Protein AF-A0A060BV36-F1 (afdb_monomer_lite)

Foldseek 3Di:
DVCVVPPPNDDDDDCVVVVVLVVQCVLLVHDPPWDWDWDKDDDVVGIDTPFIDTNRDTSNVVSVVVVVD

Organism: NCBI:txid337219

pLDDT: mean 88.21, std 8.75, range [47.19, 95.31]

Radius of gyration: 14.81 Å; chains: 1; bounding box: 29×30×38 Å

Secondary structure (DSSP, 8-state):
-HHHHHGGG-----SHHHHHHHHHHHHTTPPTT--EEEEEEEETTEEEEEEEEETTEE-HHHHHHHT--

Sequence (69 aa):
AMRRVLGDRVVGICDTPIGLMRRAVAAAGATAGADVSFDYVGLNHLGWLRSVTVGGRDVLPDVLDSNAS

Structure (mmCIF, N/CA/C/O backbone):
data_AF-A0A060BV36-F1
#
_entry.id   AF-A0A060BV36-F1
#
loop_
_atom_site.group_PDB
_atom_site.id
_atom_site.type_symbol
_atom_site.label_atom_id
_atom_site.label_alt_id
_atom_site.label_comp_id
_atom_site.label_asym_id
_atom_site.label_entity_id
_atom_site.label_seq_id
_atom_site.pdbx_PDB_ins_code
_atom_site.Cartn_x
_atom_site.Cartn_y
_atom_site.Cartn_z
_atom_site.occupancy
_atom_site.B_iso_or_equiv
_atom_site.auth_seq_id
_atom_site.auth_comp_id
_atom_site.auth_asym_id
_atom_site.auth_atom_id
_atom_site.pdbx_PDB_model_num
ATOM 1 N N . ALA A 1 1 ? 13.242 -0.751 -18.651 1.00 70.19 1 ALA A N 1
ATOM 2 C CA . ALA A 1 1 ? 14.548 -1.075 -19.265 1.00 70.19 1 ALA A CA 1
ATOM 3 C C . ALA A 1 1 ? 15.005 -2.494 -18.910 1.00 70.19 1 ALA A C 1
ATOM 5 O O . ALA A 1 1 ? 14.969 -3.343 -19.786 1.00 70.19 1 ALA A O 1
ATOM 6 N N . MET A 1 2 ? 15.324 -2.802 -17.644 1.00 87.56 2 MET A N 1
ATOM 7 C CA . MET A 1 2 ? 15.890 -4.112 -17.263 1.00 87.56 2 MET A CA 1
ATOM 8 C C . MET A 1 2 ? 14.972 -5.321 -17.483 1.00 87.56 2 MET A C 1
ATOM 10 O O . MET A 1 2 ? 15.446 -6.356 -17.933 1.00 87.56 2 MET A O 1
ATOM 14 N N . ARG A 1 3 ? 13.656 -5.184 -17.264 1.00 88.38 3 ARG A N 1
ATOM 15 C CA . ARG A 1 3 ? 12.668 -6.249 -17.544 1.00 88.38 3 ARG A CA 1
ATOM 16 C C . ARG A 1 3 ? 12.736 -6.790 -18.979 1.00 88.38 3 ARG A C 1
ATOM 18 O O . ARG A 1 3 ? 12.535 -7.976 -19.186 1.00 88.38 3 ARG A O 1
ATOM 25 N N . ARG A 1 4 ? 13.069 -5.941 -19.962 1.00 90.19 4 ARG A N 1
ATOM 26 C CA . ARG A 1 4 ? 13.210 -6.355 -21.373 1.00 90.19 4 ARG A CA 1
ATOM 27 C C . ARG A 1 4 ? 14.458 -7.208 -21.623 1.00 90.19 4 ARG A C 1
ATOM 29 O O . ARG A 1 4 ? 14.477 -7.960 -22.583 1.00 90.19 4 ARG A O 1
ATOM 36 N N . VAL A 1 5 ? 15.486 -7.071 -20.784 1.00 93.75 5 VAL A N 1
ATOM 37 C CA . VAL A 1 5 ? 16.776 -7.767 -20.927 1.00 93.75 5 VAL A CA 1
ATOM 38 C C . VAL A 1 5 ? 16.826 -9.021 -20.051 1.00 93.75 5 VAL A C 1
ATOM 40 O O . VAL A 1 5 ? 17.334 -10.055 -20.467 1.00 93.75 5 VAL A O 1
ATOM 43 N N . LEU A 1 6 ? 16.294 -8.939 -18.828 1.00 92.75 6 LEU A N 1
ATOM 44 C CA . LEU A 1 6 ? 16.414 -9.992 -17.817 1.00 92.75 6 LEU A CA 1
ATOM 45 C C . LEU A 1 6 ? 15.166 -10.880 -17.685 1.00 92.75 6 LEU A C 1
ATOM 47 O O . LEU A 1 6 ? 15.258 -11.937 -17.055 1.00 92.75 6 LEU A O 1
ATOM 51 N N . GLY A 1 7 ? 14.040 -10.493 -18.296 1.00 92.69 7 GLY A N 1
ATOM 52 C CA . GLY A 1 7 ? 12.769 -11.216 -18.209 1.00 92.69 7 GLY A CA 1
ATOM 53 C C . GLY A 1 7 ? 12.218 -11.226 -16.784 1.00 92.69 7 GLY A C 1
ATOM 54 O O . GLY A 1 7 ? 12.289 -10.218 -16.080 1.00 92.69 7 GLY A O 1
ATOM 55 N N . ASP A 1 8 ? 11.724 -12.379 -16.337 1.00 93.06 8 ASP A N 1
ATOM 56 C CA . ASP A 1 8 ? 11.125 -12.563 -15.004 1.00 93.06 8 ASP A CA 1
ATOM 57 C C . ASP A 1 8 ? 12.150 -12.655 -13.862 1.00 93.06 8 ASP A C 1
ATOM 59 O O . ASP A 1 8 ? 11.796 -12.808 -12.697 1.00 93.06 8 ASP A O 1
ATOM 63 N N . ARG A 1 9 ? 13.444 -12.515 -14.172 1.00 95.12 9 ARG A N 1
ATOM 64 C CA . ARG A 1 9 ? 14.543 -12.562 -13.193 1.00 95.12 9 ARG A CA 1
ATOM 65 C C . ARG A 1 9 ? 14.834 -11.213 -12.537 1.00 95.12 9 ARG A C 1
ATOM 67 O O . ARG A 1 9 ? 15.875 -11.053 -11.907 1.00 95.12 9 ARG A O 1
ATOM 74 N N . VAL A 1 10 ? 13.971 -10.216 -12.728 1.00 93.88 10 VAL A N 1
ATOM 75 C CA . VAL A 1 10 ? 14.160 -8.879 -12.162 1.00 93.88 10 VAL A CA 1
ATOM 76 C C . VAL A 1 10 ? 12.875 -8.352 -11.539 1.00 93.88 10 VAL A C 1
ATOM 78 O O . VAL A 1 10 ? 11.808 -8.358 -12.152 1.00 93.88 10 VAL A O 1
ATOM 81 N N . VAL A 1 11 ? 13.016 -7.825 -10.326 1.00 90.94 11 VAL A N 1
ATOM 82 C CA . VAL A 1 11 ? 11.958 -7.152 -9.574 1.00 90.94 11 VAL A CA 1
ATOM 83 C C . VAL A 1 11 ? 12.436 -5.741 -9.249 1.00 90.94 11 VAL A C 1
ATOM 85 O O . VAL A 1 11 ? 13.549 -5.553 -8.766 1.00 90.94 11 VAL A O 1
ATOM 88 N N . GLY A 1 12 ? 11.609 -4.742 -9.557 1.00 88.94 12 GLY A N 1
ATOM 89 C CA . GLY A 1 12 ? 11.856 -3.362 -9.146 1.00 88.94 12 GLY A CA 1
ATOM 90 C C . GLY A 1 12 ? 11.335 -3.146 -7.731 1.00 88.94 12 GLY A C 1
ATOM 91 O O . GLY A 1 12 ? 10.178 -3.458 -7.460 1.00 88.94 12 GLY A O 1
ATOM 92 N N . ILE A 1 13 ? 12.174 -2.603 -6.854 1.00 89.00 13 ILE A N 1
ATOM 93 C CA . ILE A 1 13 ? 11.809 -2.252 -5.478 1.00 89.00 13 ILE A CA 1
ATOM 94 C C . ILE A 1 13 ? 11.869 -0.735 -5.281 1.00 89.00 13 ILE A C 1
ATOM 96 O O . ILE A 1 13 ? 12.561 -0.030 -6.013 1.00 89.00 13 ILE A O 1
ATOM 100 N N . CYS A 1 14 ? 11.119 -0.234 -4.305 1.00 91.69 14 CYS A N 1
ATOM 101 C CA . CYS A 1 14 ? 11.115 1.164 -3.886 1.00 91.69 14 CYS A CA 1
ATOM 102 C C . CYS A 1 14 ? 10.606 1.252 -2.444 1.00 91.69 14 CYS A C 1
ATOM 104 O O . CYS A 1 14 ? 9.766 0.447 -2.045 1.00 91.69 14 CYS A O 1
ATOM 106 N N . ASP A 1 15 ? 11.049 2.259 -1.694 1.00 91.81 15 ASP A N 1
ATOM 107 C CA . ASP A 1 15 ? 10.623 2.478 -0.307 1.00 91.81 15 ASP A CA 1
ATOM 108 C C . ASP A 1 15 ? 9.285 3.228 -0.184 1.00 91.81 15 ASP A C 1
ATOM 110 O O . ASP A 1 15 ? 8.707 3.328 0.899 1.00 91.81 15 ASP A O 1
ATOM 114 N N . THR A 1 16 ? 8.751 3.761 -1.288 1.00 89.25 16 THR A N 1
ATOM 115 C CA . THR A 1 16 ? 7.493 4.524 -1.266 1.00 89.25 16 THR A CA 1
ATOM 116 C C . THR A 1 16 ? 6.292 3.702 -0.769 1.00 89.25 16 THR A C 1
ATOM 118 O O . THR A 1 16 ? 5.601 4.206 0.121 1.00 89.25 16 THR A O 1
ATOM 121 N N . PRO A 1 17 ? 6.035 2.459 -1.240 1.00 86.88 17 PRO A N 1
ATOM 122 C CA . PRO A 1 17 ? 4.897 1.669 -0.765 1.00 86.88 17 PRO A CA 1
ATOM 123 C C . PRO A 1 17 ? 4.977 1.371 0.735 1.00 86.88 17 PRO A C 1
ATOM 125 O O . PRO A 1 17 ? 4.026 1.645 1.464 1.00 86.88 17 PRO A O 1
ATOM 128 N N . ILE A 1 18 ? 6.132 0.905 1.227 1.00 89.06 18 ILE A N 1
ATOM 129 C CA . ILE A 1 18 ? 6.296 0.571 2.649 1.00 89.06 18 ILE A CA 1
ATOM 130 C C . ILE A 1 18 ? 6.184 1.816 3.540 1.00 89.06 18 ILE A C 1
ATOM 132 O O . ILE A 1 18 ? 5.580 1.765 4.612 1.00 89.06 18 ILE A O 1
ATOM 136 N N . GLY A 1 19 ? 6.707 2.960 3.085 1.00 89.75 19 GLY A N 1
ATOM 137 C CA . GLY A 1 19 ? 6.577 4.227 3.795 1.00 89.75 19 GLY A CA 1
ATOM 138 C C . GLY A 1 19 ? 5.131 4.720 3.872 1.00 89.75 19 GLY A C 1
ATOM 139 O O . GLY A 1 19 ? 4.742 5.291 4.889 1.00 89.75 19 GLY A O 1
ATOM 140 N N . LEU A 1 20 ? 4.332 4.528 2.817 1.00 89.25 20 LEU A N 1
ATOM 141 C CA . LEU A 1 20 ? 2.902 4.852 2.818 1.00 89.25 20 LEU A CA 1
ATOM 142 C C . LEU A 1 20 ? 2.123 3.931 3.770 1.00 89.25 20 LEU A C 1
ATOM 144 O O . LEU A 1 20 ? 1.385 4.423 4.619 1.00 89.25 20 LEU A O 1
ATOM 148 N N . MET A 1 21 ? 2.341 2.616 3.681 1.00 89.69 21 MET A N 1
ATOM 149 C CA . MET A 1 21 ? 1.663 1.618 4.520 1.00 89.69 21 MET A CA 1
ATOM 150 C C . MET A 1 21 ? 1.908 1.868 6.012 1.00 89.69 21 MET A C 1
ATOM 152 O O . MET A 1 21 ? 0.961 1.918 6.791 1.00 89.69 21 MET A O 1
ATOM 156 N N . ARG A 1 22 ? 3.163 2.113 6.416 1.00 88.56 22 ARG A N 1
ATOM 157 C CA . ARG A 1 22 ? 3.507 2.417 7.818 1.00 88.56 22 ARG A CA 1
ATOM 158 C C . ARG A 1 22 ? 2.784 3.656 8.347 1.00 88.56 22 ARG A C 1
ATOM 160 O O . ARG A 1 22 ? 2.345 3.654 9.491 1.00 88.56 22 ARG A O 1
ATOM 167 N N . ARG A 1 23 ? 2.646 4.697 7.519 1.00 89.12 23 ARG A N 1
ATOM 168 C CA . ARG A 1 23 ? 1.919 5.922 7.885 1.00 89.12 23 ARG A CA 1
ATOM 169 C C . ARG A 1 23 ? 0.422 5.672 8.040 1.00 89.12 23 ARG A C 1
ATOM 171 O O . ARG A 1 23 ? -0.148 6.151 9.010 1.00 89.12 23 ARG A O 1
ATOM 178 N N . ALA A 1 24 ? -0.190 4.896 7.145 1.00 89.69 24 ALA A N 1
ATOM 179 C CA . ALA A 1 24 ? -1.609 4.551 7.241 1.00 89.69 24 ALA A CA 1
ATOM 180 C C . ALA A 1 24 ? -1.921 3.721 8.500 1.00 89.69 24 ALA A C 1
ATOM 182 O O . ALA A 1 24 ? -2.853 4.036 9.230 1.00 89.69 24 ALA A O 1
ATOM 183 N N . VAL A 1 25 ? -1.094 2.716 8.809 1.00 88.94 25 VAL A N 1
ATOM 184 C CA . VAL A 1 25 ? -1.226 1.897 10.030 1.00 88.94 25 VAL A CA 1
ATOM 185 C C . VAL A 1 25 ? -1.067 2.751 11.292 1.00 88.94 25 VAL A C 1
ATOM 187 O O . VAL A 1 25 ? -1.857 2.620 12.225 1.00 88.94 25 VAL A O 1
ATOM 190 N N . ALA A 1 26 ? -0.086 3.660 11.311 1.00 88.62 26 ALA A N 1
ATOM 191 C CA . ALA A 1 26 ? 0.113 4.577 12.430 1.00 88.62 26 ALA A CA 1
ATOM 192 C C . ALA A 1 26 ? -1.063 5.556 12.597 1.00 88.62 26 ALA A C 1
ATOM 194 O O . ALA A 1 26 ? -1.509 5.782 13.718 1.00 88.62 26 ALA A O 1
ATOM 195 N N . ALA A 1 27 ? -1.594 6.095 11.494 1.00 88.38 27 ALA A N 1
ATOM 196 C CA . ALA A 1 27 ? -2.770 6.967 11.507 1.00 88.38 27 ALA A CA 1
ATOM 197 C C . ALA A 1 27 ? -4.027 6.239 12.012 1.00 88.38 27 ALA A C 1
ATOM 199 O O . ALA A 1 27 ? -4.848 6.838 12.695 1.00 88.38 27 ALA A O 1
ATOM 200 N N . ALA A 1 28 ? -4.139 4.933 11.753 1.00 87.00 28 ALA A N 1
ATOM 201 C CA . ALA A 1 28 ? -5.199 4.082 12.289 1.00 87.00 28 ALA A CA 1
ATOM 202 C C . ALA A 1 28 ? -5.004 3.690 13.771 1.00 87.00 28 ALA A C 1
ATOM 204 O O . ALA A 1 28 ? -5.806 2.929 14.312 1.00 87.00 28 ALA A O 1
ATOM 205 N N . GLY A 1 29 ? -3.935 4.154 14.432 1.00 86.38 29 GLY A N 1
ATOM 206 C CA . GLY A 1 29 ? -3.649 3.856 15.840 1.00 86.38 29 GLY A CA 1
ATOM 207 C C . GLY A 1 29 ? -3.181 2.422 16.111 1.00 86.38 29 GLY A C 1
ATOM 208 O O . GLY A 1 29 ? -3.155 1.990 17.264 1.00 86.38 29 GLY A O 1
ATOM 209 N N . ALA A 1 30 ? -2.811 1.667 15.075 1.00 85.50 30 ALA A N 1
ATOM 210 C CA . ALA A 1 30 ? -2.352 0.291 15.219 1.00 85.50 30 ALA A CA 1
ATOM 211 C C . ALA A 1 30 ? -0.885 0.224 15.687 1.00 85.50 30 ALA A C 1
ATOM 213 O O . ALA A 1 30 ? -0.033 1.012 15.271 1.00 85.50 30 ALA A O 1
ATOM 214 N N . THR A 1 31 ? -0.583 -0.738 16.562 1.00 75.75 31 THR A N 1
ATOM 215 C CA . THR A 1 31 ? 0.740 -0.914 17.177 1.00 75.75 31 THR A CA 1
ATOM 216 C C . THR A 1 31 ? 1.607 -1.931 16.432 1.00 75.75 31 THR A C 1
ATOM 218 O O . THR A 1 31 ? 1.139 -2.724 15.611 1.00 75.75 31 THR A O 1
ATOM 221 N N . ALA A 1 32 ? 2.910 -1.915 16.725 1.00 70.62 32 ALA A N 1
ATOM 222 C CA . ALA A 1 32 ? 3.848 -2.902 16.203 1.00 70.62 32 ALA A CA 1
ATOM 223 C C . ALA A 1 32 ? 3.431 -4.326 16.615 1.00 70.62 32 ALA A C 1
ATOM 225 O O . ALA A 1 32 ? 3.187 -4.587 17.791 1.00 70.62 32 ALA A O 1
ATOM 226 N N . GLY A 1 33 ? 3.379 -5.241 15.643 1.00 75.94 33 GLY A N 1
ATOM 227 C CA . GLY A 1 33 ? 2.993 -6.640 15.858 1.00 75.94 33 GLY A CA 1
ATOM 228 C C . GLY A 1 33 ? 1.526 -6.962 15.564 1.00 75.94 33 GLY A C 1
ATOM 229 O O . GLY A 1 33 ? 1.150 -8.128 15.654 1.00 75.94 33 GLY A O 1
ATOM 230 N N . ALA A 1 34 ? 0.706 -5.976 15.185 1.00 83.31 34 ALA A N 1
ATOM 231 C CA . ALA A 1 34 ? -0.624 -6.253 14.654 1.00 83.31 34 ALA A CA 1
ATOM 232 C C . ALA A 1 34 ? -0.538 -7.066 13.348 1.00 83.31 34 ALA A C 1
ATOM 234 O O . ALA A 1 34 ? 0.387 -6.883 12.554 1.00 83.31 34 ALA A O 1
ATOM 235 N N . ASP A 1 35 ? -1.516 -7.945 13.122 1.00 90.38 35 ASP A N 1
ATOM 236 C CA . ASP A 1 35 ? -1.696 -8.599 11.826 1.00 90.38 35 ASP A CA 1
ATOM 237 C C . ASP A 1 35 ? -2.170 -7.552 10.815 1.00 90.38 35 ASP A C 1
ATOM 239 O O . ASP A 1 35 ? -3.270 -7.007 10.955 1.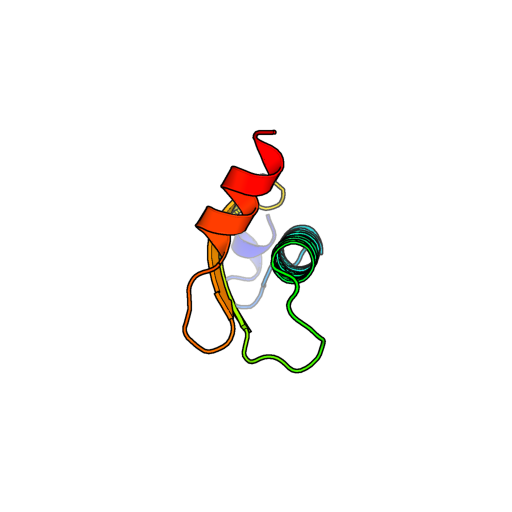00 90.38 35 ASP A O 1
ATOM 243 N N . VAL A 1 36 ? -1.308 -7.220 9.852 1.00 91.25 36 VAL A N 1
ATOM 244 C C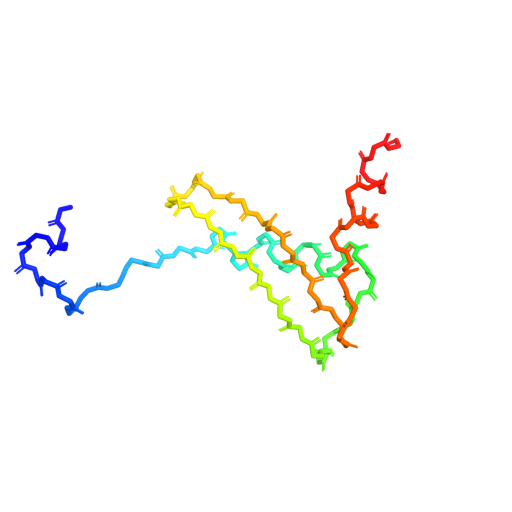A . VAL A 1 36 ? -1.550 -6.166 8.867 1.00 91.25 36 VAL A CA 1
ATOM 245 C C . VAL A 1 36 ? -1.449 -6.735 7.461 1.00 91.25 36 VAL A C 1
ATOM 247 O O . VAL A 1 36 ? -0.416 -7.281 7.073 1.00 91.25 36 VAL A O 1
ATOM 250 N N . SER A 1 37 ? -2.486 -6.502 6.664 1.00 93.00 37 SER A N 1
ATOM 251 C CA . SER A 1 37 ? -2.458 -6.715 5.220 1.00 93.00 37 SER A CA 1
ATOM 252 C C . SER A 1 37 ? -2.828 -5.434 4.476 1.00 93.00 37 SER A C 1
ATOM 254 O O . SER A 1 37 ? -3.447 -4.520 5.022 1.00 93.00 37 SER A O 1
ATOM 256 N N . PHE A 1 38 ? -2.384 -5.322 3.230 1.00 93.38 38 PHE A N 1
ATOM 257 C CA . PHE A 1 38 ? -2.556 -4.117 2.424 1.00 93.38 38 PHE A CA 1
ATOM 258 C C . PHE A 1 38 ? -2.691 -4.474 0.953 1.00 93.38 38 PHE A C 1
ATOM 260 O O . PHE A 1 38 ? -2.059 -5.410 0.462 1.00 93.38 38 PHE A O 1
ATOM 267 N N . ASP A 1 39 ? -3.472 -3.666 0.249 1.00 94.62 39 ASP A N 1
ATOM 268 C CA . ASP A 1 39 ? -3.634 -3.742 -1.195 1.00 94.62 39 ASP A CA 1
ATOM 269 C C . ASP A 1 39 ? -3.096 -2.458 -1.829 1.00 94.62 39 ASP A C 1
ATOM 271 O O . ASP A 1 39 ? -3.632 -1.367 -1.624 1.00 94.62 39 ASP A O 1
ATOM 275 N N . TYR A 1 40 ? -1.998 -2.583 -2.573 1.00 93.4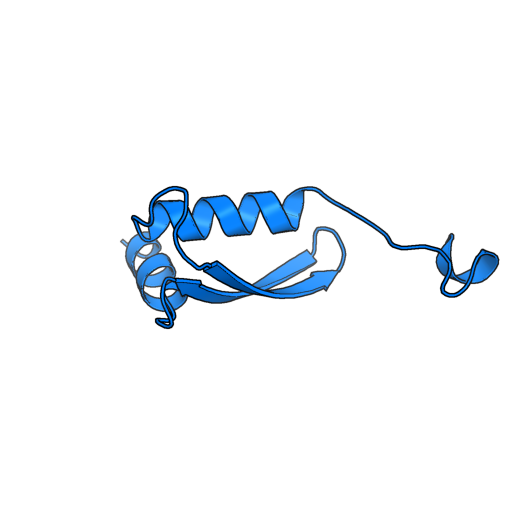4 40 TYR A N 1
ATOM 276 C CA . TYR A 1 40 ? -1.322 -1.469 -3.228 1.00 93.44 40 TYR A CA 1
ATOM 277 C C . TYR A 1 40 ? -1.169 -1.753 -4.717 1.00 93.44 40 TYR A C 1
ATOM 279 O O . TYR A 1 40 ? -0.664 -2.805 -5.112 1.00 93.44 40 TYR A O 1
ATOM 287 N N . VAL A 1 41 ? -1.559 -0.790 -5.549 1.00 95.06 41 VAL A N 1
ATOM 288 C CA . VAL A 1 41 ? -1.514 -0.921 -7.007 1.00 95.06 41 VAL A CA 1
ATOM 289 C C . VAL A 1 41 ? -0.956 0.336 -7.656 1.00 95.06 41 VAL A C 1
ATOM 291 O O . VAL A 1 41 ? -1.186 1.447 -7.189 1.00 95.06 41 VAL A O 1
ATOM 294 N N . GLY A 1 42 ? -0.241 0.166 -8.764 1.00 91.94 42 GLY A N 1
ATOM 295 C CA . GLY A 1 42 ? 0.225 1.265 -9.600 1.00 91.94 42 GLY A CA 1
ATOM 296 C C . GLY A 1 42 ? 1.649 1.063 -10.088 1.00 91.94 42 GLY A C 1
ATOM 297 O O . GLY A 1 42 ? 2.146 -0.058 -10.202 1.00 91.94 42 GLY A O 1
ATOM 298 N N . LEU A 1 43 ? 2.295 2.175 -10.404 1.00 90.88 43 LEU A N 1
ATOM 299 C CA . LEU A 1 43 ? 3.678 2.244 -10.838 1.00 90.88 43 LEU A CA 1
ATOM 300 C C . LEU A 1 43 ? 4.574 2.739 -9.702 1.00 90.88 43 LEU A C 1
ATOM 302 O O . LEU A 1 43 ? 4.129 3.232 -8.665 1.00 90.88 43 LEU A O 1
ATOM 306 N N . ASN A 1 44 ? 5.879 2.641 -9.928 1.00 87.12 44 ASN A N 1
ATOM 307 C CA . ASN A 1 44 ? 6.860 3.271 -9.060 1.00 87.12 44 ASN A CA 1
ATOM 308 C C . ASN A 1 44 ? 6.584 4.786 -8.959 1.00 87.12 44 ASN A C 1
ATOM 310 O O . ASN A 1 44 ? 6.399 5.443 -9.980 1.00 87.12 44 ASN A O 1
ATOM 314 N N . HIS A 1 45 ? 6.505 5.303 -7.726 1.00 89.25 45 HIS A N 1
ATOM 315 C CA . HIS A 1 45 ? 6.107 6.682 -7.388 1.00 89.25 45 HIS A CA 1
ATOM 316 C C . HIS A 1 45 ? 4.713 7.136 -7.859 1.00 89.25 45 HIS A C 1
ATOM 318 O O . HIS A 1 45 ? 4.345 8.286 -7.636 1.00 89.25 45 HIS A O 1
ATOM 324 N N . LEU A 1 46 ? 3.915 6.251 -8.453 1.00 92.31 46 LEU A N 1
ATOM 325 C CA . LEU A 1 46 ? 2.576 6.554 -8.946 1.00 92.31 46 LEU A CA 1
ATOM 326 C C . LEU A 1 46 ? 1.660 5.368 -8.648 1.00 92.31 46 LEU A C 1
ATOM 328 O O . LEU A 1 46 ? 1.275 4.612 -9.540 1.00 92.31 46 LEU A O 1
ATOM 332 N N . GLY A 1 47 ? 1.376 5.174 -7.365 1.00 92.69 47 GLY A N 1
ATOM 333 C CA . GLY A 1 47 ? 0.528 4.089 -6.899 1.00 92.69 47 GLY A CA 1
ATOM 334 C C . GLY A 1 47 ? -0.366 4.501 -5.742 1.00 92.69 47 GLY A C 1
ATOM 335 O O . GLY A 1 47 ? -0.117 5.498 -5.063 1.00 92.69 47 GLY A O 1
ATOM 336 N N . TRP A 1 48 ? -1.404 3.702 -5.538 1.00 94.44 48 TRP A N 1
ATOM 337 C CA . TRP A 1 48 ? -2.512 3.956 -4.634 1.00 94.44 48 TRP A CA 1
ATOM 338 C C . TRP A 1 48 ? -2.670 2.800 -3.658 1.00 94.44 48 TRP A C 1
ATOM 340 O O . TRP A 1 48 ? -2.549 1.629 -4.025 1.00 94.44 48 TRP A O 1
ATOM 350 N N . LEU A 1 49 ? -2.976 3.155 -2.416 1.00 94.38 49 LEU A N 1
ATOM 351 C CA . LEU A 1 49 ? -3.397 2.222 -1.384 1.00 94.38 49 LEU A CA 1
ATOM 352 C C . LEU A 1 49 ? -4.913 2.044 -1.498 1.00 94.38 49 LEU A C 1
ATOM 354 O O . LEU A 1 49 ? -5.644 3.027 -1.405 1.00 94.38 49 LEU A O 1
ATOM 358 N N . ARG A 1 50 ? -5.369 0.817 -1.758 1.00 95.31 50 ARG A N 1
ATOM 359 C CA . ARG A 1 50 ? -6.790 0.477 -1.930 1.00 95.31 50 ARG A CA 1
ATOM 360 C C . ARG A 1 50 ? -7.437 -0.050 -0.657 1.00 95.31 50 ARG A C 1
ATOM 362 O O . ARG A 1 50 ? -8.633 0.142 -0.486 1.00 95.31 50 ARG A O 1
ATOM 369 N N . SER A 1 51 ? -6.663 -0.693 0.214 1.00 95.31 51 SER A N 1
ATOM 370 C CA . SER A 1 51 ? -7.109 -1.115 1.544 1.00 95.31 51 SER A CA 1
ATOM 371 C C . SER A 1 51 ? -5.929 -1.275 2.500 1.00 95.31 51 SER A C 1
ATOM 373 O O . SER A 1 51 ? -4.790 -1.519 2.076 1.00 95.31 51 SER A O 1
ATOM 375 N N . VAL A 1 52 ? -6.212 -1.145 3.797 1.00 94.06 52 VAL A N 1
ATOM 376 C CA . VAL A 1 52 ? -5.294 -1.499 4.887 1.00 94.06 52 VAL A CA 1
ATOM 377 C C . VAL A 1 52 ? -6.105 -2.253 5.916 1.00 94.06 52 VAL A C 1
ATOM 379 O O . VAL A 1 52 ? -6.960 -1.674 6.569 1.00 94.06 52 VAL A O 1
ATOM 382 N N . THR A 1 53 ? -5.839 -3.539 6.082 1.00 94.31 53 THR A N 1
ATOM 383 C CA . THR A 1 53 ? -6.547 -4.365 7.057 1.00 94.31 53 THR A CA 1
ATOM 384 C C . THR A 1 53 ? -5.675 -4.556 8.287 1.00 94.31 53 THR A C 1
ATOM 386 O O . THR A 1 53 ? -4.527 -4.969 8.156 1.00 94.31 53 THR A O 1
ATOM 389 N N . VAL A 1 54 ? -6.218 -4.287 9.473 1.00 92.81 54 VAL A N 1
ATOM 390 C CA . VAL A 1 54 ? -5.573 -4.557 10.764 1.00 92.81 54 VAL A CA 1
ATOM 391 C C . VAL A 1 54 ? -6.465 -5.508 11.555 1.00 92.81 54 VAL A C 1
ATOM 393 O O . VAL A 1 54 ? -7.619 -5.183 11.832 1.00 92.81 54 VAL A O 1
ATOM 396 N N . GLY A 1 55 ? -5.963 -6.700 11.888 1.00 90.94 55 GLY A N 1
ATOM 397 C CA . GLY A 1 55 ? -6.736 -7.715 12.616 1.00 90.94 55 GLY A CA 1
ATOM 398 C C . GLY A 1 55 ? -8.042 -8.106 11.912 1.00 90.94 55 GLY A C 1
ATOM 399 O O . GLY A 1 55 ? -9.061 -8.315 12.565 1.00 90.94 55 GLY A O 1
ATOM 400 N N . GLY A 1 56 ? -8.038 -8.136 10.576 1.00 91.69 56 GLY A N 1
ATOM 401 C CA . GLY A 1 56 ? -9.212 -8.464 9.759 1.00 91.69 56 GLY A CA 1
ATOM 402 C C . GLY A 1 56 ? -10.177 -7.304 9.465 1.00 91.69 56 GLY A C 1
ATOM 403 O O . GLY A 1 56 ? -11.123 -7.507 8.708 1.00 91.69 56 GLY A O 1
ATOM 404 N N . ARG A 1 57 ? -9.950 -6.093 9.997 1.00 92.38 57 ARG A N 1
ATOM 405 C CA . ARG A 1 57 ? -10.779 -4.903 9.726 1.00 92.38 57 ARG A CA 1
ATOM 406 C C . ARG A 1 57 ? -10.074 -3.923 8.792 1.00 92.38 57 ARG A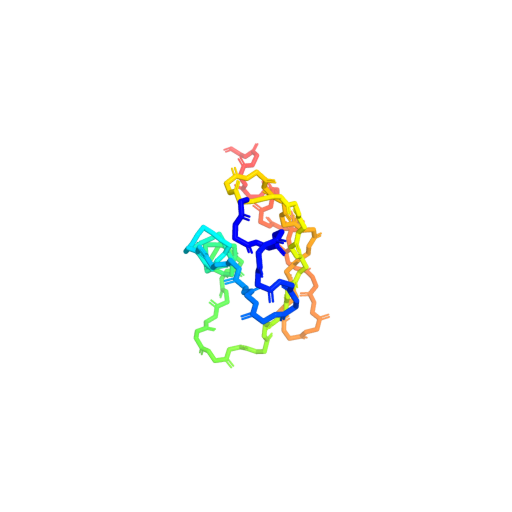 C 1
ATOM 408 O O . ARG A 1 57 ? -8.949 -3.531 9.087 1.00 92.38 57 ARG A O 1
ATOM 415 N N . ASP A 1 58 ? -10.737 -3.491 7.717 1.00 94.44 58 ASP A N 1
ATOM 416 C CA . ASP A 1 58 ? -10.229 -2.402 6.870 1.00 94.44 58 ASP A CA 1
ATOM 417 C C . ASP A 1 58 ? -10.315 -1.064 7.618 1.00 94.44 58 ASP A C 1
ATOM 419 O O . ASP A 1 58 ? -11.379 -0.679 8.107 1.00 94.44 58 ASP A O 1
ATOM 423 N N . VAL A 1 59 ? -9.175 -0.390 7.742 1.00 92.38 59 VAL A N 1
ATOM 424 C CA . VAL A 1 59 ? -9.005 0.872 8.475 1.00 92.38 59 VAL A CA 1
ATOM 425 C C . VAL A 1 59 ? -8.751 2.054 7.545 1.00 92.38 59 VAL A C 1
ATOM 427 O O . VAL A 1 59 ? -8.658 3.187 8.012 1.00 92.38 59 VAL A O 1
ATOM 430 N N . LEU A 1 60 ? -8.621 1.820 6.234 1.00 93.75 60 LEU A N 1
ATOM 431 C CA . LEU A 1 60 ? -8.355 2.893 5.279 1.00 93.75 60 LEU A CA 1
ATOM 432 C C . LEU A 1 60 ? -9.450 3.982 5.266 1.00 93.75 60 LEU A C 1
ATOM 434 O O . LEU A 1 60 ? -9.066 5.151 5.240 1.00 93.75 60 LEU A O 1
ATOM 438 N N . PRO A 1 61 ? -10.762 3.668 5.329 1.00 92.81 61 PRO A N 1
ATOM 439 C CA . PRO A 1 61 ? -11.804 4.696 5.395 1.00 92.81 61 PRO A CA 1
ATOM 440 C C . PRO A 1 61 ? -11.623 5.653 6.582 1.00 92.81 61 PRO A C 1
ATOM 442 O O . PRO A 1 61 ? -11.581 6.864 6.382 1.00 92.81 61 PRO A O 1
ATOM 445 N N . ASP A 1 62 ? -11.386 5.117 7.784 1.00 90.12 62 ASP A N 1
ATOM 446 C CA . ASP A 1 62 ? -11.178 5.916 9.001 1.00 90.12 62 ASP A CA 1
ATOM 447 C C . ASP A 1 62 ? -9.976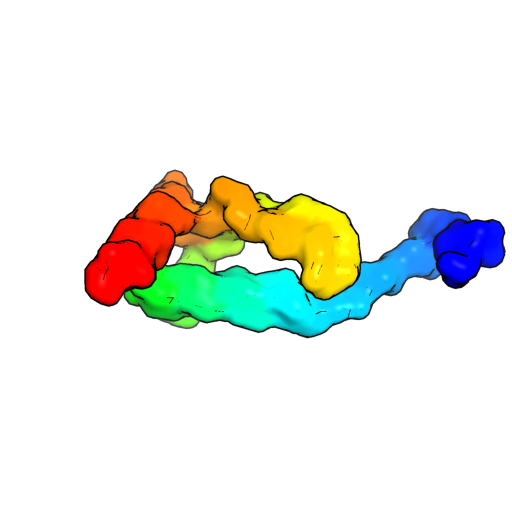 6.869 8.857 1.00 90.12 62 ASP A C 1
ATOM 449 O O . ASP A 1 62 ? -10.017 8.033 9.264 1.00 90.12 62 ASP A O 1
ATOM 453 N N . VAL A 1 63 ? -8.888 6.384 8.246 1.00 88.88 63 VAL A N 1
ATOM 454 C CA . VAL A 1 63 ? -7.678 7.181 7.997 1.00 88.88 63 VAL A CA 1
ATOM 455 C C . VAL A 1 63 ? -7.956 8.323 7.019 1.00 88.88 63 VAL A C 1
ATOM 457 O O . VAL A 1 63 ? -7.432 9.424 7.203 1.00 88.88 63 VAL A O 1
ATOM 460 N N . LEU A 1 64 ? -8.764 8.090 5.986 1.00 90.19 64 LEU A N 1
ATOM 461 C CA . LEU A 1 64 ? -9.112 9.120 5.007 1.00 90.19 64 LEU A CA 1
ATOM 462 C C . LEU A 1 64 ? -10.033 10.186 5.612 1.00 90.19 64 LEU A C 1
ATOM 464 O O . LEU A 1 64 ? -9.776 11.372 5.412 1.00 90.19 64 LEU A O 1
ATOM 468 N N . ASP A 1 65 ? -11.019 9.783 6.412 1.00 88.38 65 ASP A N 1
ATOM 469 C CA . ASP A 1 65 ? -11.927 10.712 7.094 1.00 88.38 65 ASP A CA 1
ATOM 470 C C . ASP A 1 65 ? -11.184 11.598 8.108 1.00 88.38 65 ASP A C 1
ATOM 472 O O . ASP A 1 65 ? -11.406 12.808 8.168 1.00 88.38 65 ASP A O 1
ATOM 476 N N . SER A 1 66 ? -10.225 11.032 8.850 1.00 75.00 66 SER A N 1
ATOM 477 C CA . SER A 1 66 ? -9.417 11.784 9.826 1.00 75.00 66 SER A CA 1
ATOM 478 C C . SER A 1 66 ? -8.522 12.869 9.205 1.00 75.00 66 SER A C 1
ATOM 480 O O . SER A 1 66 ? -8.137 13.811 9.894 1.00 75.00 66 SER A O 1
ATOM 482 N N . ASN A 1 67 ? -8.202 12.764 7.909 1.00 61.78 67 ASN A N 1
ATOM 483 C CA . ASN A 1 67 ? -7.429 13.769 7.169 1.00 61.78 67 ASN A CA 1
ATOM 484 C C . ASN A 1 67 ? -8.306 14.816 6.461 1.00 61.78 67 ASN A C 1
ATOM 486 O O . ASN A 1 67 ? -7.767 15.753 5.874 1.00 61.78 67 ASN A O 1
ATOM 490 N N . ALA A 1 68 ? -9.633 14.662 6.475 1.00 58.81 68 ALA A N 1
ATOM 491 C CA . ALA A 1 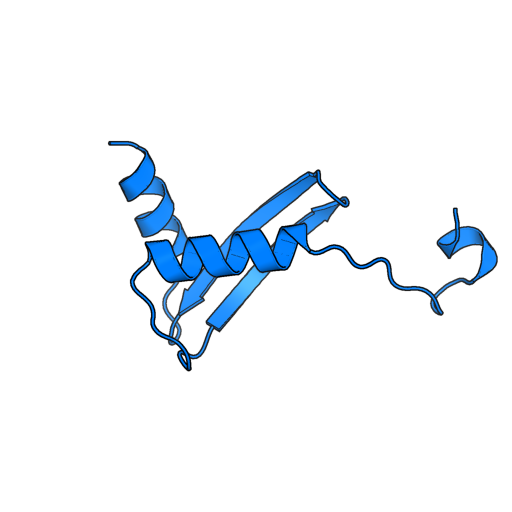68 ? -10.567 15.604 5.857 1.00 58.81 68 ALA A CA 1
ATOM 492 C C . ALA A 1 68 ? -11.020 16.733 6.812 1.00 58.81 68 ALA A C 1
ATOM 494 O O . ALA A 1 68 ? -11.901 17.513 6.447 1.00 58.81 68 ALA A O 1
ATOM 495 N N . SER A 1 69 ? -10.443 16.798 8.021 1.00 47.19 69 SER A N 1
ATOM 496 C CA . SER A 1 69 ? -10.777 17.747 9.101 1.00 47.19 69 SER A CA 1
ATOM 497 C C . SER A 1 69 ? -9.833 18.944 9.157 1.00 47.19 69 SER A C 1
ATOM 499 O O . SER A 1 69 ? -8.614 18.735 8.968 1.00 47.19 69 SER A O 1
#

InterPro domains:
  IPR001088 Glycoside hydrolase, family 4 [PTHR32092] (1-65)
  IPR015955 Lactate dehydrogenase/glycoside hydrolase, family 4, C-terminal [G3DSA:3.90.110.10] (1-69)
  IPR015955 Lactate dehydrogenase/glycoside hydrolase, family 4, C-terminal [SSF56327] (13-66)